Protein AF-A2E791-F1 (afdb_monomer_lite)

Secondary structure (DSSP, 8-state):
-HHHHHHHHHHHHHHHHHHHHHHHHHHHHHHHHHHHHHH--THHHHHHHHHHHHHHHHHHHHHHHHHHHHHS---TTS-HHHHHHHHHHHHHHHHHHHHHHHHHHTT--SPPHHHHHHHHHHHHHHHHHHHHTT-S---HHHHHHHHHHHHHHHHHHHHHHT-

Organism: Trichomonas vaginalis (strain ATCC PRA-98 / G3) (NCBI:txid412133)

Radius of gyration: 36.82 Å; chains: 1; bounding box: 84×27×107 Å

Sequence (163 aa):
MVEIIAQTALEKYKKIQEENKYLDQMFEAQQDIFDEIQQYDYSEEIEELDKEINDIQSHIDNSQQYLASLLAPKEDNEPEASKILKNIILQLQMQILSCIKSNADNNNLNVPIQNLILIEDSINKVIEELVAKGKLPETEEQKTARYKKLDDHGSKLMKVLNI

Structure (mmCIF, N/CA/C/O backbone):
data_AF-A2E791-F1
#
_entry.id   AF-A2E791-F1
#
loop_
_atom_site.group_PDB
_atom_site.id
_atom_site.type_symbol
_atom_site.label_atom_id
_atom_site.label_alt_id
_atom_site.label_comp_id
_atom_site.label_asym_id
_atom_site.label_entity_id
_atom_site.label_seq_id
_atom_site.pdbx_PDB_ins_code
_atom_site.Cartn_x
_atom_site.Cartn_y
_atom_site.Cartn_z
_atom_site.occupancy
_atom_site.B_iso_or_equiv
_atom_site.auth_seq_id
_atom_site.auth_comp_id
_atom_site.auth_asym_id
_atom_site.auth_atom_id
_atom_site.pdbx_PDB_model_num
ATOM 1 N N . MET A 1 1 ? 54.355 4.397 -73.335 1.00 61.44 1 MET A N 1
ATOM 2 C CA . MET A 1 1 ? 54.015 5.552 -72.465 1.00 61.44 1 MET A CA 1
ATOM 3 C C . MET A 1 1 ? 52.506 5.644 -72.237 1.00 61.44 1 MET A C 1
ATOM 5 O O . MET A 1 1 ? 52.099 5.644 -71.087 1.00 61.44 1 MET A O 1
ATOM 9 N N . VAL A 1 2 ? 51.680 5.620 -73.293 1.00 68.12 2 VAL A N 1
ATOM 10 C CA . VAL A 1 2 ? 50.203 5.582 -73.185 1.00 68.12 2 VAL A CA 1
ATOM 11 C C . VAL A 1 2 ? 49.690 4.326 -72.462 1.00 68.12 2 VAL A C 1
ATOM 13 O O . VAL A 1 2 ? 48.855 4.447 -71.576 1.00 68.12 2 VAL A O 1
ATOM 16 N N . GLU A 1 3 ? 50.242 3.143 -72.756 1.00 72.81 3 GLU A N 1
ATOM 17 C CA . GLU A 1 3 ? 49.874 1.896 -72.054 1.00 72.81 3 GLU A CA 1
ATOM 18 C C . GLU A 1 3 ? 50.206 1.929 -70.557 1.00 72.81 3 GLU A C 1
ATOM 20 O O . GLU A 1 3 ? 49.390 1.517 -69.744 1.00 72.81 3 GLU A O 1
ATOM 25 N N . ILE A 1 4 ? 51.355 2.500 -70.177 1.00 76.94 4 ILE A N 1
ATOM 26 C CA . ILE A 1 4 ? 51.760 2.643 -68.768 1.00 76.94 4 ILE A CA 1
ATOM 27 C C . ILE A 1 4 ? 50.787 3.572 -68.028 1.00 76.94 4 ILE A C 1
ATOM 29 O O . ILE A 1 4 ? 50.349 3.257 -66.928 1.00 76.94 4 ILE A O 1
ATOM 33 N N . ILE A 1 5 ? 50.395 4.688 -68.652 1.00 79.00 5 ILE A N 1
ATOM 34 C CA . ILE A 1 5 ? 49.422 5.630 -68.078 1.00 79.00 5 ILE A CA 1
ATOM 35 C C . ILE A 1 5 ? 48.046 4.968 -67.927 1.00 79.00 5 ILE A C 1
ATOM 37 O O . ILE A 1 5 ? 47.411 5.119 -66.885 1.00 79.00 5 ILE A O 1
ATOM 41 N N . ALA A 1 6 ? 47.598 4.207 -68.930 1.00 84.06 6 ALA A N 1
ATOM 42 C CA . ALA A 1 6 ? 46.338 3.470 -68.869 1.00 84.06 6 ALA A CA 1
ATOM 43 C C . ALA A 1 6 ? 46.355 2.398 -67.767 1.00 84.06 6 ALA A C 1
ATOM 45 O O . ALA A 1 6 ? 45.372 2.241 -67.046 1.00 84.06 6 ALA A O 1
ATOM 46 N N . GLN A 1 7 ? 47.482 1.710 -67.586 1.00 86.88 7 GLN A N 1
ATOM 47 C CA . GLN A 1 7 ? 47.645 0.683 -66.561 1.00 86.88 7 GLN A CA 1
ATOM 48 C C . GLN A 1 7 ? 47.668 1.285 -65.148 1.00 86.88 7 GLN A C 1
ATOM 50 O O . GLN A 1 7 ? 46.932 0.824 -64.280 1.00 86.88 7 GLN A O 1
ATOM 55 N N . THR A 1 8 ? 48.389 2.393 -64.937 1.00 86.50 8 THR A N 1
ATOM 56 C CA . THR A 1 8 ? 48.354 3.145 -63.670 1.00 86.50 8 THR A CA 1
ATOM 57 C C . THR A 1 8 ? 46.967 3.731 -63.378 1.00 86.50 8 THR A C 1
ATOM 59 O O . THR A 1 8 ? 46.539 3.764 -62.224 1.00 86.50 8 THR A O 1
ATOM 62 N N . ALA A 1 9 ? 46.240 4.195 -64.399 1.00 84.44 9 ALA A N 1
ATOM 63 C CA . ALA A 1 9 ? 44.872 4.686 -64.236 1.00 84.44 9 ALA A CA 1
ATOM 64 C C . ALA A 1 9 ? 43.902 3.557 -63.844 1.00 84.44 9 ALA A C 1
ATOM 66 O O . ALA A 1 9 ? 43.066 3.753 -62.964 1.00 84.44 9 ALA A O 1
ATOM 67 N N . LEU A 1 10 ? 44.052 2.369 -64.439 1.00 89.88 10 LEU A N 1
ATOM 68 C CA . LEU A 1 10 ? 43.257 1.186 -64.110 1.00 89.88 10 LEU A CA 1
ATOM 69 C C . LEU A 1 10 ? 43.515 0.705 -62.673 1.00 89.88 10 LEU A C 1
ATOM 71 O O . LEU A 1 10 ? 42.572 0.382 -61.956 1.00 89.88 10 LEU A O 1
ATOM 75 N N . GLU A 1 11 ? 44.776 0.679 -62.237 1.00 89.69 11 GLU A N 1
ATOM 76 C CA . GLU A 1 11 ? 45.147 0.318 -60.861 1.00 89.69 11 GLU A CA 1
ATOM 77 C C . GLU A 1 11 ? 44.576 1.306 -59.840 1.00 89.69 11 GLU A C 1
ATOM 79 O O . GLU A 1 11 ? 43.987 0.892 -58.842 1.00 89.69 11 GLU A O 1
ATOM 84 N N . LYS A 1 12 ? 44.670 2.614 -60.114 1.00 87.81 12 LYS A N 1
ATOM 85 C CA . LYS A 1 12 ? 44.048 3.644 -59.269 1.00 87.81 12 LYS A CA 1
ATOM 86 C C . LYS A 1 12 ? 42.531 3.499 -59.208 1.00 87.81 12 LYS A C 1
ATOM 88 O O . LYS A 1 12 ? 41.962 3.618 -58.130 1.00 87.81 12 LYS A O 1
ATOM 93 N N . TYR A 1 13 ? 41.886 3.228 -60.341 1.00 91.44 13 TYR A N 1
ATOM 94 C CA . TYR A 1 13 ? 40.441 3.027 -60.393 1.00 91.44 13 TYR A CA 1
ATOM 95 C C . TYR A 1 13 ? 40.005 1.810 -59.570 1.00 91.44 13 TYR A C 1
ATOM 97 O O . TYR A 1 13 ? 39.076 1.918 -58.776 1.00 91.44 13 TYR A O 1
ATOM 105 N N . LYS A 1 14 ? 40.715 0.680 -59.692 1.00 91.75 14 LYS A N 1
ATOM 106 C CA . LYS A 1 14 ? 40.454 -0.517 -58.878 1.00 91.75 14 LYS A CA 1
ATOM 107 C C . LYS A 1 14 ? 40.608 -0.237 -57.387 1.00 91.75 14 LYS A C 1
ATOM 109 O O . LYS A 1 14 ? 39.740 -0.622 -56.616 1.00 91.75 14 LYS A O 1
ATOM 114 N N . LYS A 1 15 ? 41.657 0.492 -56.997 1.00 92.50 15 LYS A N 1
ATOM 115 C CA . LYS A 1 15 ? 41.876 0.865 -55.597 1.00 92.50 15 LYS A CA 1
ATOM 116 C C . LYS A 1 15 ? 40.741 1.737 -55.045 1.00 92.50 15 LYS A C 1
ATOM 118 O O . LYS A 1 15 ? 40.247 1.469 -53.961 1.00 92.50 15 LYS A O 1
ATOM 123 N N . ILE A 1 16 ? 40.288 2.731 -55.810 1.00 91.81 16 ILE A N 1
ATOM 124 C CA . ILE A 1 16 ? 39.145 3.579 -55.426 1.00 91.81 16 ILE A CA 1
ATOM 125 C C . ILE A 1 16 ? 37.859 2.748 -55.322 1.00 91.81 16 ILE A C 1
ATOM 127 O O . ILE A 1 16 ? 37.047 2.965 -54.431 1.00 91.81 16 ILE A O 1
ATOM 131 N N . GLN A 1 17 ? 37.665 1.783 -56.220 1.00 92.69 17 GLN A N 1
ATOM 132 C CA . GLN A 1 17 ? 36.504 0.899 -56.187 1.00 92.69 17 GLN A CA 1
ATOM 133 C C . GLN A 1 17 ? 36.508 -0.017 -54.952 1.00 92.69 17 GLN A C 1
ATOM 135 O O . GLN A 1 17 ? 35.457 -0.236 -54.353 1.00 92.69 17 GLN A O 1
ATOM 140 N N . GLU A 1 18 ? 37.675 -0.531 -54.560 1.00 93.25 18 GLU A N 1
ATOM 141 C CA . GLU A 1 18 ? 37.855 -1.300 -53.323 1.00 93.25 18 GLU A CA 1
ATOM 142 C C . GLU A 1 18 ? 37.615 -0.436 -52.079 1.00 93.25 18 GLU A C 1
ATOM 144 O O . GLU A 1 18 ? 36.906 -0.867 -51.172 1.00 93.25 18 GLU A O 1
ATOM 149 N N . GLU A 1 19 ? 38.139 0.793 -52.061 1.00 93.44 19 GLU A N 1
ATOM 150 C CA . GLU A 1 19 ? 37.913 1.757 -50.977 1.00 93.44 19 GLU A CA 1
ATOM 151 C C . GLU A 1 19 ? 36.428 2.123 -50.842 1.00 93.44 19 GLU A C 1
ATOM 153 O O . GLU A 1 19 ? 35.897 2.095 -49.737 1.00 93.44 19 GLU A O 1
ATOM 158 N N . ASN A 1 20 ? 35.725 2.383 -51.947 1.00 90.50 20 ASN A N 1
ATOM 159 C CA . ASN A 1 20 ? 34.287 2.667 -51.913 1.00 90.50 20 ASN A CA 1
ATOM 160 C C . ASN A 1 20 ? 33.482 1.472 -51.405 1.00 90.50 20 ASN A C 1
ATOM 162 O O . ASN A 1 20 ? 32.639 1.636 -50.533 1.00 90.50 20 ASN A O 1
ATOM 166 N N . LYS A 1 21 ? 33.789 0.259 -51.880 1.00 93.44 21 LYS A N 1
ATOM 167 C CA . LYS A 1 21 ? 33.121 -0.954 -51.395 1.00 93.44 21 LYS A CA 1
ATOM 168 C C . LYS A 1 21 ? 33.326 -1.144 -49.890 1.00 93.44 21 LYS A C 1
ATOM 170 O O . LYS A 1 21 ? 32.412 -1.574 -49.196 1.00 93.44 21 LYS A O 1
ATOM 175 N N . TYR A 1 22 ? 34.522 -0.842 -49.392 1.00 93.38 22 TYR A N 1
ATOM 176 C CA . TYR A 1 22 ? 34.815 -0.898 -47.965 1.00 93.38 22 TYR A CA 1
ATOM 177 C C . TYR A 1 22 ? 34.023 0.155 -47.175 1.00 93.38 22 TYR A C 1
ATOM 179 O O . TYR A 1 22 ? 33.481 -0.156 -46.118 1.00 93.38 22 TYR A O 1
ATOM 187 N N . LEU A 1 23 ? 33.914 1.380 -47.695 1.00 93.06 23 LEU A N 1
ATOM 188 C CA . LEU A 1 23 ? 33.121 2.444 -47.074 1.00 93.06 23 LEU A CA 1
ATOM 189 C C . LEU A 1 23 ? 31.626 2.104 -47.034 1.00 93.06 23 LEU A C 1
ATOM 191 O O . LEU A 1 23 ? 31.001 2.321 -46.001 1.00 93.06 23 LEU A O 1
ATOM 195 N N . ASP A 1 24 ? 31.083 1.519 -48.102 1.00 94.19 24 ASP A N 1
ATOM 196 C CA . ASP A 1 24 ? 29.686 1.070 -48.150 1.00 94.19 24 ASP A CA 1
ATOM 197 C C . ASP A 1 24 ? 29.419 -0.000 -47.080 1.00 94.19 24 ASP A C 1
ATOM 199 O O . ASP A 1 24 ? 28.453 0.096 -46.329 1.00 94.19 24 ASP A O 1
ATOM 203 N N . GLN A 1 25 ? 30.331 -0.968 -46.926 1.00 94.50 25 GLN A N 1
ATOM 204 C CA . GLN A 1 25 ? 30.235 -1.996 -45.883 1.00 94.50 25 GLN A CA 1
ATOM 205 C C . GLN A 1 25 ? 30.322 -1.415 -44.467 1.00 94.50 25 GLN A C 1
ATOM 207 O O . GLN A 1 25 ? 29.627 -1.877 -43.564 1.00 94.50 25 GLN A O 1
ATOM 212 N N . MET A 1 26 ? 31.174 -0.407 -44.251 1.00 92.81 26 MET A N 1
ATOM 213 C CA . MET A 1 26 ? 31.234 0.289 -42.963 1.00 92.81 26 MET A CA 1
ATOM 214 C C . MET A 1 26 ? 29.949 1.063 -42.678 1.00 92.81 26 MET A C 1
ATOM 216 O O . MET A 1 26 ? 29.518 1.104 -41.529 1.00 92.81 26 MET A O 1
ATOM 220 N N . PHE A 1 27 ? 29.355 1.679 -43.698 1.00 93.56 27 PHE A N 1
ATOM 221 C CA . PHE A 1 27 ? 28.109 2.419 -43.561 1.00 93.56 27 PHE A CA 1
ATOM 222 C C . PHE A 1 27 ? 26.938 1.491 -43.221 1.00 93.56 27 PHE A C 1
ATOM 224 O O . PHE A 1 27 ? 26.207 1.777 -42.278 1.00 93.56 27 PHE A O 1
ATOM 231 N N . GLU A 1 28 ? 26.812 0.353 -43.911 1.00 94.81 28 GLU A N 1
ATOM 232 C CA . GLU A 1 28 ? 25.810 -0.674 -43.588 1.00 94.81 28 GLU A CA 1
ATOM 233 C C . GLU A 1 28 ? 25.974 -1.172 -42.145 1.00 94.81 28 GLU A C 1
ATOM 235 O O . GLU A 1 28 ? 25.022 -1.140 -41.372 1.00 94.81 28 GLU A O 1
ATOM 240 N N . ALA A 1 29 ? 27.200 -1.505 -41.728 1.00 93.44 29 ALA A N 1
ATOM 241 C CA . ALA A 1 29 ? 27.459 -1.933 -40.353 1.00 93.44 29 ALA A CA 1
ATOM 242 C C . ALA A 1 29 ? 27.135 -0.843 -39.311 1.00 93.44 29 ALA A C 1
ATOM 244 O O . ALA A 1 29 ? 26.679 -1.146 -38.212 1.00 93.44 29 ALA A O 1
ATOM 245 N N . GLN A 1 30 ? 27.377 0.434 -39.628 1.00 92.75 30 GLN A N 1
ATOM 246 C CA . GLN A 1 30 ? 27.005 1.549 -38.752 1.00 92.75 30 GLN A CA 1
ATOM 247 C C . GLN A 1 30 ? 25.493 1.731 -38.662 1.00 92.75 30 GLN A C 1
ATOM 249 O O . GLN A 1 30 ? 24.999 2.092 -37.596 1.00 92.75 30 GLN A O 1
ATOM 254 N N . GLN A 1 31 ? 24.777 1.494 -39.758 1.00 92.81 31 GLN A N 1
ATOM 255 C CA . GLN A 1 31 ? 23.326 1.570 -39.792 1.00 92.81 31 GLN A CA 1
ATOM 256 C C . GLN A 1 31 ? 22.700 0.444 -38.962 1.00 92.81 31 GLN A C 1
ATOM 258 O O . GLN A 1 31 ? 21.847 0.733 -38.130 1.00 92.81 31 GLN A O 1
ATOM 263 N N . ASP A 1 32 ? 23.213 -0.783 -39.082 1.00 91.12 32 ASP A N 1
ATOM 264 C CA . ASP A 1 32 ? 22.789 -1.918 -38.254 1.00 91.12 32 ASP A CA 1
ATOM 265 C C . ASP A 1 32 ? 22.998 -1.632 -36.756 1.00 91.12 32 ASP A C 1
ATOM 267 O O . ASP A 1 32 ? 22.091 -1.824 -35.950 1.00 91.12 32 ASP A O 1
ATOM 271 N N . ILE A 1 33 ? 24.158 -1.079 -36.374 1.00 88.50 33 ILE A N 1
ATOM 272 C CA . ILE A 1 33 ? 24.429 -0.664 -34.984 1.00 88.50 33 ILE A CA 1
ATOM 273 C C . ILE A 1 33 ? 23.440 0.415 -34.522 1.00 88.50 33 ILE A C 1
ATOM 275 O O . ILE A 1 33 ? 23.007 0.411 -33.371 1.00 88.50 33 ILE A O 1
ATOM 279 N N . PHE A 1 34 ? 23.105 1.373 -35.387 1.00 86.75 34 PHE A N 1
ATOM 280 C CA . PHE A 1 34 ? 22.194 2.459 -35.036 1.00 86.75 34 PHE A CA 1
ATOM 281 C C . PHE A 1 34 ? 20.766 1.950 -34.819 1.00 86.75 34 PHE A C 1
ATOM 283 O O . PHE A 1 34 ? 20.111 2.356 -33.858 1.00 86.75 34 PHE A O 1
ATOM 290 N N . ASP A 1 35 ? 20.322 1.032 -35.676 1.00 87.31 35 ASP A N 1
ATOM 291 C CA . ASP A 1 35 ? 19.022 0.377 -35.571 1.00 87.31 35 ASP A CA 1
ATOM 292 C C . ASP A 1 35 ? 18.953 -0.512 -34.318 1.00 87.31 35 ASP A C 1
ATOM 294 O O . ASP A 1 35 ? 17.948 -0.485 -33.605 1.00 87.31 35 ASP A O 1
ATOM 298 N N . GLU A 1 36 ? 20.035 -1.226 -33.982 1.00 82.88 36 GLU A N 1
ATOM 299 C CA . GLU A 1 36 ? 20.144 -1.971 -32.722 1.00 82.88 36 GLU A CA 1
ATOM 300 C C . GLU A 1 36 ? 20.041 -1.036 -31.508 1.00 82.88 36 GLU A C 1
ATOM 302 O O . GLU A 1 36 ? 19.240 -1.288 -30.612 1.00 82.88 36 GLU A O 1
ATOM 307 N N . ILE A 1 37 ? 20.779 0.079 -31.484 1.00 79.94 37 ILE A N 1
ATOM 308 C CA . ILE A 1 37 ? 20.743 1.043 -30.369 1.00 79.94 37 ILE A CA 1
ATOM 309 C C . ILE A 1 37 ? 19.353 1.675 -30.209 1.00 79.94 37 ILE A C 1
ATOM 311 O O . ILE A 1 37 ? 18.923 1.905 -29.081 1.00 79.94 37 ILE A O 1
ATOM 315 N N . GLN A 1 38 ? 18.640 1.954 -31.304 1.00 77.88 38 GLN A N 1
ATOM 316 C CA . GLN A 1 38 ? 17.285 2.512 -31.234 1.00 77.88 38 GLN A CA 1
ATOM 317 C C . GLN A 1 38 ? 16.235 1.519 -30.726 1.00 77.88 38 GLN A C 1
ATOM 319 O O . GLN A 1 38 ? 15.216 1.955 -30.195 1.00 77.88 38 GLN A O 1
ATOM 324 N N . GLN A 1 39 ? 16.450 0.212 -30.894 1.00 74.62 39 GLN A N 1
ATOM 325 C CA . GLN A 1 39 ? 15.501 -0.806 -30.435 1.00 74.62 39 GLN A CA 1
ATOM 326 C C . GLN A 1 39 ? 15.578 -1.078 -28.929 1.00 74.62 39 GLN A C 1
ATOM 328 O O . GLN A 1 39 ? 14.605 -1.577 -28.365 1.00 74.62 39 GLN A O 1
ATOM 333 N N . TYR A 1 40 ? 16.688 -0.740 -28.267 1.00 71.38 40 TYR A N 1
ATOM 334 C CA . TYR A 1 40 ? 16.808 -0.873 -26.815 1.00 71.38 40 TYR A CA 1
ATOM 335 C C . TYR A 1 40 ? 16.238 0.355 -26.102 1.00 71.38 40 TYR A C 1
ATOM 337 O O . TYR A 1 40 ? 16.944 1.317 -25.797 1.00 71.38 40 TYR A O 1
ATOM 345 N N . ASP A 1 41 ? 14.941 0.300 -25.808 1.00 70.62 41 ASP A N 1
ATOM 346 C CA . ASP A 1 41 ? 14.305 1.220 -24.874 1.00 70.62 41 ASP A CA 1
ATOM 347 C C . ASP A 1 41 ? 14.457 0.692 -23.440 1.00 70.62 41 ASP A C 1
ATOM 349 O O . ASP A 1 41 ? 13.678 -0.130 -22.965 1.00 70.62 41 ASP A O 1
ATOM 353 N N . TYR A 1 42 ? 15.494 1.158 -22.744 1.00 73.44 42 TYR A N 1
ATOM 354 C CA . TYR A 1 42 ? 15.736 0.810 -21.340 1.00 73.44 42 TYR A CA 1
ATOM 355 C C . TYR A 1 42 ? 14.734 1.459 -20.371 1.00 73.44 42 TYR A C 1
ATOM 357 O O . TYR A 1 42 ? 14.863 1.264 -19.165 1.00 73.44 42 TYR A O 1
ATOM 365 N N . SER A 1 43 ? 13.772 2.262 -20.845 1.00 76.50 43 SER A N 1
ATOM 366 C CA . SER A 1 43 ? 12.841 2.969 -19.958 1.00 76.50 43 SER A CA 1
ATOM 367 C C . SER A 1 43 ? 11.966 2.023 -19.137 1.00 76.50 43 SER A C 1
ATOM 369 O O . SER A 1 43 ? 11.826 2.251 -17.939 1.00 76.50 43 SER A O 1
ATOM 371 N N . GLU A 1 44 ? 11.463 0.933 -19.726 1.00 77.56 44 GLU A N 1
ATOM 372 C CA . GLU A 1 44 ? 10.662 -0.064 -18.999 1.00 77.56 44 GLU A CA 1
ATOM 373 C C . GLU A 1 44 ? 11.492 -0.780 -17.922 1.00 77.56 44 GLU A C 1
ATOM 375 O O . GLU A 1 44 ? 11.052 -0.917 -16.783 1.00 77.56 44 GLU A O 1
ATOM 380 N N . GLU A 1 45 ? 12.725 -1.175 -18.248 1.00 81.94 45 GLU A N 1
ATOM 381 C CA . GLU A 1 45 ? 13.626 -1.866 -17.314 1.00 81.94 45 GLU A CA 1
ATOM 382 C C . GLU A 1 45 ? 14.059 -0.939 -16.160 1.00 81.94 45 GLU A C 1
ATOM 384 O O . GLU A 1 45 ? 14.169 -1.362 -15.009 1.00 81.94 45 GLU A O 1
ATOM 389 N N . ILE A 1 46 ? 14.250 0.354 -16.450 1.00 83.44 46 ILE A N 1
ATOM 390 C CA . ILE A 1 46 ? 14.522 1.390 -15.445 1.00 83.44 46 ILE A CA 1
ATOM 391 C C . ILE A 1 46 ? 13.292 1.635 -14.560 1.00 83.44 46 ILE A C 1
ATOM 393 O O . ILE A 1 46 ? 13.447 1.730 -13.344 1.00 83.44 46 ILE A O 1
ATOM 397 N N . GLU A 1 47 ? 12.081 1.706 -15.123 1.00 83.75 47 GLU A N 1
ATOM 398 C CA . GLU A 1 47 ? 10.846 1.863 -14.341 1.00 83.75 47 GLU A CA 1
ATOM 399 C C . GLU A 1 47 ? 10.589 0.661 -13.419 1.00 83.75 47 GLU A C 1
ATOM 401 O O . GLU A 1 47 ? 10.184 0.842 -12.266 1.00 83.75 47 GLU A O 1
ATOM 406 N N . GLU A 1 48 ? 10.850 -0.563 -13.887 1.00 86.12 48 GLU A N 1
ATOM 407 C CA . GLU A 1 48 ? 10.755 -1.767 -13.056 1.00 86.12 48 GLU A CA 1
ATOM 408 C C . GLU A 1 48 ? 11.774 -1.748 -11.910 1.00 86.12 48 GLU A C 1
ATOM 410 O O . GLU A 1 48 ? 11.408 -2.009 -10.759 1.00 86.12 48 GLU A O 1
ATOM 415 N N . LEU A 1 49 ? 13.024 -1.364 -12.190 1.00 88.75 49 LEU A N 1
ATOM 416 C CA . LEU A 1 49 ? 14.060 -1.213 -11.167 1.00 88.75 49 LEU A CA 1
ATOM 417 C C . LEU A 1 49 ? 13.711 -0.124 -10.145 1.00 88.75 49 LEU A C 1
ATOM 419 O O . LEU A 1 49 ? 13.872 -0.340 -8.943 1.00 88.75 49 LEU A O 1
ATOM 423 N N . ASP A 1 50 ? 13.193 1.025 -10.581 1.00 87.88 50 ASP A N 1
ATOM 424 C CA . ASP A 1 50 ? 12.758 2.097 -9.679 1.00 87.88 50 ASP A CA 1
ATOM 425 C C . ASP A 1 50 ? 11.597 1.646 -8.784 1.00 87.88 50 ASP A C 1
ATOM 427 O O . ASP A 1 50 ? 11.523 2.008 -7.603 1.00 87.88 50 ASP A O 1
ATOM 431 N N . LYS A 1 51 ? 10.692 0.819 -9.312 1.00 88.06 51 LYS A N 1
ATOM 432 C CA . LYS A 1 51 ? 9.614 0.223 -8.522 1.00 88.06 51 LYS A CA 1
ATOM 433 C C . LYS A 1 51 ? 10.157 -0.745 -7.469 1.00 88.06 51 LYS A C 1
ATOM 435 O O . LYS A 1 51 ? 9.774 -0.630 -6.304 1.00 88.06 51 LYS A O 1
ATOM 440 N N . GLU A 1 52 ? 11.078 -1.636 -7.838 1.00 90.19 52 GLU A N 1
ATOM 441 C CA . GLU A 1 52 ? 11.733 -2.540 -6.882 1.00 90.19 52 GLU A CA 1
ATOM 442 C C . GLU A 1 52 ? 12.504 -1.776 -5.796 1.00 90.19 52 GLU A C 1
ATOM 444 O O . GLU A 1 52 ? 12.418 -2.120 -4.614 1.00 90.19 52 GLU A O 1
ATOM 449 N N . ILE A 1 53 ? 13.218 -0.707 -6.164 1.00 89.00 53 ILE A N 1
ATOM 450 C CA . ILE A 1 53 ? 13.943 0.148 -5.215 1.00 89.00 53 ILE A CA 1
ATOM 451 C C . ILE A 1 53 ? 12.980 0.758 -4.193 1.00 89.00 53 ILE A C 1
ATOM 453 O O . ILE A 1 53 ? 13.248 0.696 -2.989 1.00 89.00 53 ILE A O 1
ATOM 457 N N . ASN A 1 54 ? 11.848 1.301 -4.650 1.00 87.12 54 ASN A N 1
ATOM 458 C CA . ASN A 1 54 ? 10.841 1.896 -3.772 1.00 87.12 54 ASN A CA 1
ATOM 459 C C . ASN A 1 54 ? 10.213 0.863 -2.821 1.00 87.12 54 ASN A C 1
ATOM 461 O O . ASN A 1 54 ? 10.036 1.149 -1.631 1.00 87.12 54 ASN A O 1
ATOM 465 N N . ASP A 1 55 ? 9.922 -0.344 -3.310 1.00 88.69 55 ASP A N 1
ATOM 466 C CA . ASP A 1 55 ? 9.389 -1.433 -2.486 1.00 88.69 55 ASP A CA 1
ATOM 467 C C . ASP A 1 55 ? 10.401 -1.856 -1.405 1.00 88.69 55 ASP A C 1
ATOM 469 O O . ASP A 1 55 ? 10.054 -1.985 -0.224 1.00 88.69 55 ASP A O 1
ATOM 473 N N . ILE A 1 56 ? 11.682 -1.989 -1.767 1.00 88.69 56 ILE A N 1
ATOM 474 C CA . ILE A 1 56 ? 12.764 -2.282 -0.817 1.00 88.69 56 ILE A CA 1
ATOM 475 C C . ILE A 1 56 ? 12.899 -1.161 0.220 1.00 88.69 56 ILE A C 1
ATOM 477 O O . ILE A 1 56 ? 13.034 -1.444 1.414 1.00 88.69 56 ILE A O 1
ATOM 481 N N . GLN A 1 57 ? 12.828 0.105 -0.194 1.00 87.06 57 GLN A N 1
ATOM 482 C CA . GLN A 1 57 ? 12.866 1.246 0.724 1.00 87.06 57 GLN A CA 1
ATOM 483 C C . GLN A 1 57 ? 11.700 1.226 1.712 1.00 87.06 57 GLN A C 1
ATOM 485 O O . GLN A 1 57 ? 11.922 1.399 2.910 1.00 87.06 57 GLN A O 1
ATOM 490 N N . SER A 1 58 ? 10.489 0.900 1.256 1.00 84.38 58 SER A N 1
ATOM 491 C CA . SER A 1 58 ? 9.342 0.723 2.150 1.00 84.38 58 SER A CA 1
ATOM 492 C C . SER A 1 58 ? 9.583 -0.387 3.183 1.00 84.38 58 SER A C 1
ATOM 494 O O . SER A 1 58 ? 9.294 -0.222 4.373 1.00 84.38 58 SER A O 1
ATOM 496 N N . HIS A 1 59 ? 10.168 -1.516 2.772 1.00 83.19 59 HIS A N 1
ATOM 497 C CA . HIS A 1 59 ? 10.532 -2.597 3.691 1.00 83.19 59 HIS A CA 1
ATOM 498 C C . HIS A 1 59 ? 11.607 -2.192 4.706 1.00 83.19 59 HIS A C 1
ATOM 500 O O . HIS A 1 59 ? 11.523 -2.588 5.876 1.00 83.19 59 HIS A O 1
ATOM 506 N N . ILE A 1 60 ? 12.592 -1.397 4.285 1.00 87.31 60 ILE A N 1
ATOM 507 C CA . ILE A 1 60 ? 13.630 -0.857 5.167 1.00 87.31 60 ILE A CA 1
ATOM 508 C C . ILE A 1 60 ? 13.001 0.071 6.206 1.00 87.31 60 ILE A C 1
ATOM 510 O O . ILE A 1 60 ? 13.239 -0.129 7.397 1.00 87.31 60 ILE A O 1
ATOM 514 N N . ASP A 1 61 ? 12.155 1.013 5.792 1.00 83.75 61 ASP A N 1
ATOM 515 C CA . ASP A 1 61 ? 11.503 1.964 6.697 1.00 83.75 61 ASP A CA 1
ATOM 516 C C . ASP A 1 61 ? 10.625 1.246 7.728 1.00 83.75 61 ASP A C 1
ATOM 518 O O . ASP A 1 61 ? 10.716 1.513 8.929 1.00 83.75 61 ASP A O 1
ATOM 522 N N . ASN A 1 62 ? 9.837 0.260 7.290 1.00 79.69 62 ASN A N 1
ATOM 523 C CA . ASN A 1 62 ? 9.024 -0.568 8.182 1.00 79.69 62 ASN A CA 1
ATOM 524 C C . ASN A 1 62 ? 9.887 -1.348 9.187 1.00 79.69 62 ASN A C 1
ATOM 526 O O . ASN A 1 62 ? 9.566 -1.418 10.376 1.00 79.69 62 ASN A O 1
ATOM 530 N N . SER A 1 63 ? 11.011 -1.907 8.733 1.00 80.19 63 SER A N 1
ATOM 531 C CA . SER A 1 63 ? 11.937 -2.642 9.601 1.00 80.19 63 SER A CA 1
ATOM 532 C C . SER A 1 63 ? 12.632 -1.716 10.599 1.00 80.19 63 SER A C 1
ATOM 534 O O . SER A 1 63 ? 12.802 -2.082 11.762 1.00 80.19 63 SER A O 1
ATOM 536 N N . GLN A 1 64 ? 12.994 -0.502 10.181 1.00 78.31 64 GLN A N 1
ATOM 537 C CA . GLN A 1 64 ? 13.583 0.512 11.051 1.00 78.31 64 GLN A CA 1
ATOM 538 C C . GLN A 1 64 ? 12.586 1.004 12.099 1.00 78.31 64 GLN A C 1
ATOM 540 O O . GLN A 1 64 ? 12.953 1.117 13.266 1.00 78.31 64 GLN A O 1
ATOM 545 N N . GLN A 1 65 ? 11.324 1.232 11.728 1.00 75.81 65 GLN A N 1
ATOM 546 C CA . GLN A 1 65 ? 10.267 1.581 12.681 1.00 75.81 65 GLN A CA 1
ATOM 547 C C . GLN A 1 65 ? 10.028 0.455 13.690 1.00 75.81 65 GLN A C 1
ATOM 549 O O . GLN A 1 65 ? 9.921 0.709 14.892 1.00 75.81 65 GLN A O 1
ATOM 554 N N . TYR A 1 66 ? 10.010 -0.798 13.230 1.00 75.12 66 TYR A N 1
ATOM 555 C CA . TYR A 1 66 ? 9.897 -1.954 14.112 1.00 75.12 66 TYR A CA 1
ATOM 556 C C . TYR A 1 66 ? 11.090 -2.052 15.073 1.00 75.12 66 TYR A C 1
ATOM 558 O O . TYR A 1 66 ? 10.903 -2.189 16.282 1.00 75.12 66 TYR A O 1
ATOM 566 N N . LEU A 1 67 ? 12.315 -1.895 14.572 1.00 72.38 67 LEU A N 1
ATOM 567 C CA . LEU A 1 67 ? 13.519 -1.907 15.399 1.00 72.38 67 LEU A CA 1
ATOM 568 C C . LEU A 1 67 ? 13.529 -0.744 16.402 1.00 72.38 67 LEU A C 1
ATOM 570 O O . LEU A 1 67 ? 13.848 -0.944 17.571 1.00 72.38 67 LEU A O 1
A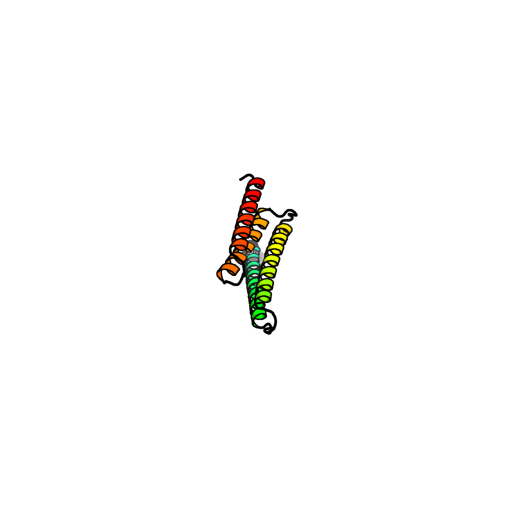TOM 574 N N . ALA A 1 68 ? 13.121 0.454 15.981 1.00 75.06 68 ALA A N 1
ATOM 575 C CA . ALA A 1 68 ? 12.965 1.608 16.857 1.00 75.06 68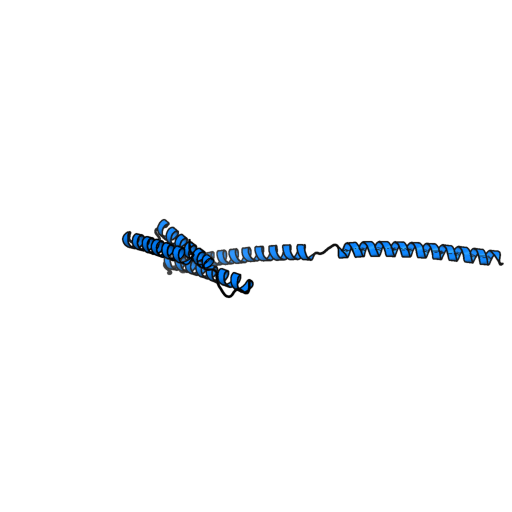 ALA A CA 1
ATOM 576 C C . ALA A 1 68 ? 11.918 1.347 17.949 1.00 75.06 68 ALA A C 1
ATOM 578 O O . ALA A 1 68 ? 12.133 1.733 19.092 1.00 75.06 68 ALA A O 1
ATOM 579 N N . SER A 1 69 ? 10.835 0.625 17.644 1.00 70.94 69 SER A N 1
ATOM 580 C CA . SER A 1 69 ? 9.840 0.222 18.647 1.00 70.94 69 SER A CA 1
ATOM 581 C C . SER A 1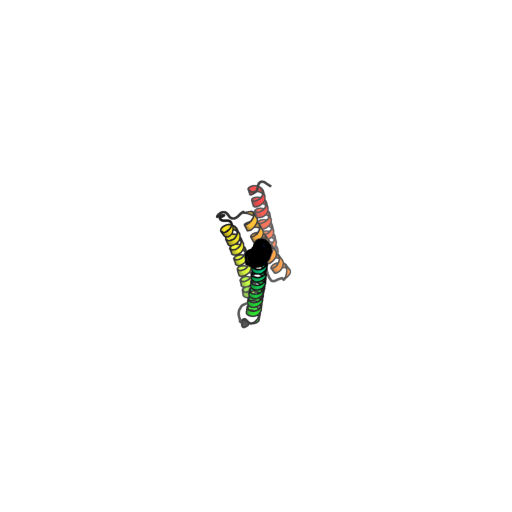 69 ? 10.382 -0.790 19.668 1.00 70.94 69 SER A C 1
ATOM 583 O O . SER A 1 69 ? 9.960 -0.782 20.823 1.00 70.94 69 SER A O 1
ATOM 585 N N . LEU A 1 70 ? 11.340 -1.633 19.263 1.00 69.31 70 LEU A N 1
ATOM 586 C CA . LEU A 1 70 ? 12.016 -2.597 20.137 1.00 69.31 70 LEU A CA 1
ATOM 587 C C . LEU A 1 70 ? 13.112 -1.952 20.996 1.00 69.31 70 LEU A C 1
ATOM 589 O O . LEU A 1 70 ? 13.328 -2.373 22.132 1.00 69.31 70 LEU A O 1
ATOM 593 N N . LEU A 1 71 ? 13.819 -0.966 20.438 1.00 69.25 71 LEU A N 1
ATOM 594 C CA . LEU A 1 71 ? 14.935 -0.261 21.074 1.00 69.25 71 LEU A CA 1
ATOM 595 C C . LEU A 1 71 ? 14.497 0.964 21.878 1.00 69.25 71 LEU A C 1
ATOM 597 O O . LEU A 1 71 ? 15.280 1.458 22.692 1.00 69.25 71 LEU A O 1
ATOM 601 N N . ALA A 1 72 ? 13.276 1.463 21.663 1.00 68.31 72 ALA A N 1
ATOM 602 C CA . ALA A 1 72 ? 12.711 2.522 22.478 1.00 68.31 72 ALA A CA 1
ATOM 603 C C . ALA A 1 72 ? 12.774 2.082 23.949 1.00 68.31 72 ALA A C 1
ATOM 605 O O . ALA A 1 72 ? 12.297 0.987 24.277 1.00 68.31 72 ALA A O 1
ATOM 606 N N . PRO A 1 73 ? 13.386 2.889 24.839 1.00 52.41 73 PRO A N 1
ATOM 607 C CA . PRO A 1 73 ? 13.476 2.546 26.246 1.00 52.41 73 PRO A CA 1
ATOM 608 C C . PRO A 1 73 ? 12.069 2.228 26.738 1.00 52.41 73 PRO A C 1
ATOM 610 O O . PRO A 1 73 ? 11.128 2.984 26.484 1.00 52.41 73 PRO A O 1
ATOM 613 N N . LYS A 1 74 ? 11.910 1.079 27.404 1.00 51.78 74 LYS A N 1
ATOM 614 C CA . LYS A 1 74 ? 10.669 0.766 28.102 1.00 51.78 74 LYS A CA 1
ATOM 615 C C . LYS A 1 74 ? 10.467 1.871 29.131 1.00 51.78 74 LYS A C 1
ATOM 617 O O . LYS A 1 74 ? 11.053 1.844 30.205 1.00 51.78 74 LYS A O 1
ATOM 622 N N . GLU A 1 75 ? 9.667 2.873 28.781 1.00 51.69 75 GLU A N 1
ATOM 623 C CA . GLU A 1 75 ? 9.081 3.764 29.766 1.00 51.69 75 GLU A CA 1
ATOM 624 C C . GLU A 1 75 ? 8.210 2.870 30.645 1.00 51.69 75 GLU A C 1
ATOM 626 O O . GLU A 1 75 ? 7.096 2.488 30.268 1.00 51.69 75 GLU A O 1
ATOM 631 N N . ASP A 1 76 ? 8.783 2.457 31.772 1.00 51.12 76 ASP A N 1
ATOM 632 C CA . ASP A 1 76 ? 8.206 1.547 32.761 1.00 51.12 76 ASP A CA 1
ATOM 633 C C . ASP A 1 76 ? 7.102 2.212 33.600 1.00 51.12 76 ASP A C 1
ATOM 635 O O . ASP A 1 76 ? 6.767 1.737 34.676 1.00 51.12 76 ASP A O 1
ATOM 639 N N . ASN A 1 77 ? 6.481 3.288 33.107 1.00 49.34 77 ASN A N 1
ATOM 640 C CA . ASN A 1 77 ? 5.356 3.944 33.779 1.00 49.34 77 ASN A CA 1
ATOM 641 C C . ASN A 1 77 ? 4.197 4.334 32.850 1.00 49.34 77 ASN A C 1
ATOM 643 O O . ASN A 1 77 ? 3.240 4.949 33.319 1.00 49.34 77 ASN A O 1
ATOM 647 N N . GLU A 1 78 ? 4.218 3.970 31.562 1.00 49.69 78 GLU A N 1
ATOM 648 C CA . GLU A 1 78 ? 2.993 4.050 30.761 1.00 49.69 78 GLU A CA 1
ATOM 649 C C . GLU A 1 78 ? 2.191 2.756 30.919 1.00 49.69 78 GLU A C 1
ATOM 651 O O . GLU A 1 78 ? 2.718 1.685 30.594 1.00 49.69 78 GLU A O 1
ATOM 656 N N . PRO A 1 79 ? 0.927 2.816 31.386 1.00 57.47 79 PRO A N 1
ATOM 657 C CA . PRO A 1 79 ? 0.083 1.634 31.429 1.00 57.47 79 PRO A CA 1
ATOM 658 C C . PRO A 1 79 ? 0.042 1.006 30.034 1.00 57.47 79 PRO A C 1
ATOM 660 O O . PRO A 1 79 ? -0.100 1.707 29.035 1.00 57.47 79 PRO A O 1
ATOM 663 N N . GLU A 1 80 ? 0.170 -0.319 29.966 1.00 60.50 80 GLU A N 1
ATOM 664 C CA . GLU A 1 80 ? 0.241 -1.118 28.731 1.00 60.50 80 GLU A CA 1
ATOM 665 C C . GLU A 1 80 ? -0.875 -0.756 27.724 1.00 60.50 80 GLU A C 1
ATOM 667 O O . GLU A 1 80 ? -0.660 -0.750 26.513 1.00 60.50 80 GLU A O 1
ATOM 672 N N . ALA A 1 81 ? -2.042 -0.344 28.233 1.00 62.25 81 ALA A N 1
ATOM 673 C CA . ALA A 1 81 ? -3.164 0.177 27.455 1.00 62.25 81 ALA A CA 1
ATOM 674 C C . ALA A 1 81 ? -2.835 1.455 26.651 1.00 62.25 81 ALA A C 1
ATOM 676 O O . ALA A 1 81 ? -3.297 1.583 25.521 1.00 62.25 81 ALA A O 1
ATOM 677 N N . SER A 1 82 ? -2.014 2.371 27.181 1.00 64.25 82 SER A N 1
ATOM 678 C CA . SER A 1 82 ? -1.577 3.599 26.491 1.00 64.25 82 SER A CA 1
ATOM 679 C C . SER A 1 82 ? -0.728 3.273 25.258 1.00 64.25 82 SER A C 1
ATOM 681 O O . SER A 1 82 ? -0.953 3.829 24.185 1.00 64.25 82 SER A O 1
ATOM 683 N N . LYS A 1 83 ? 0.189 2.300 25.366 1.00 65.62 83 LYS A N 1
ATOM 684 C CA . LYS A 1 83 ? 1.038 1.855 24.244 1.00 65.62 83 LYS A CA 1
ATOM 685 C C . LYS A 1 83 ? 0.220 1.167 23.145 1.00 65.62 83 LYS A C 1
ATOM 687 O O . LYS A 1 83 ? 0.423 1.445 21.966 1.00 65.62 83 LYS A O 1
ATOM 692 N N . ILE A 1 84 ? -0.743 0.325 23.527 1.00 70.19 84 ILE A N 1
ATOM 693 C CA . ILE A 1 84 ? -1.666 -0.324 22.582 1.00 70.19 84 ILE A CA 1
ATOM 694 C C . ILE A 1 84 ? -2.522 0.726 21.859 1.00 70.19 84 ILE A C 1
ATOM 696 O O . ILE A 1 84 ? -2.606 0.708 20.634 1.00 70.19 84 ILE A O 1
ATOM 700 N N . LEU A 1 85 ? -3.102 1.679 22.595 1.00 72.88 85 LEU A N 1
ATOM 701 C CA . LEU A 1 85 ? -3.917 2.750 22.018 1.00 72.88 85 LEU A CA 1
ATOM 702 C C . LEU A 1 85 ? -3.111 3.662 21.090 1.00 72.88 85 LEU A C 1
ATOM 704 O O . LEU A 1 85 ? -3.604 3.997 20.017 1.00 72.88 85 LEU A O 1
ATOM 708 N N . LYS A 1 86 ? -1.873 4.023 21.451 1.00 75.75 86 LYS A N 1
ATOM 709 C CA . LYS A 1 86 ? -0.976 4.796 20.575 1.00 75.75 86 LYS A CA 1
ATOM 710 C C . LYS A 1 86 ? -0.752 4.091 19.240 1.00 75.75 86 LYS A C 1
ATOM 712 O O . LYS A 1 86 ? -0.912 4.720 18.199 1.00 75.75 86 LYS A O 1
ATOM 717 N N . ASN A 1 87 ? -0.451 2.792 19.264 1.00 78.56 87 ASN A N 1
ATOM 718 C CA . ASN A 1 87 ? -0.247 2.015 18.040 1.00 78.56 87 ASN A CA 1
ATOM 719 C C . ASN A 1 87 ? -1.519 1.934 17.187 1.00 78.56 87 ASN A C 1
ATOM 721 O O . ASN A 1 87 ? -1.447 2.121 15.976 1.00 78.56 87 ASN A O 1
ATOM 725 N N . ILE A 1 88 ? -2.682 1.720 17.808 1.00 78.12 88 ILE A N 1
ATOM 726 C CA . ILE A 1 88 ? -3.970 1.690 17.100 1.00 78.12 88 ILE A CA 1
ATOM 727 C C . ILE A 1 88 ? -4.266 3.048 16.457 1.00 78.12 88 ILE A C 1
ATOM 729 O O . ILE A 1 88 ? -4.608 3.114 15.281 1.00 78.12 88 ILE A O 1
ATOM 733 N N . ILE A 1 89 ? -4.106 4.145 17.202 1.00 80.19 89 ILE A N 1
ATOM 734 C CA . ILE A 1 89 ? -4.347 5.499 16.689 1.00 80.19 89 ILE A CA 1
ATOM 735 C C . ILE A 1 89 ? -3.406 5.806 15.521 1.00 80.19 89 ILE A C 1
ATOM 737 O O . ILE A 1 89 ? -3.865 6.320 14.503 1.00 80.19 89 ILE A O 1
ATOM 741 N N . LEU A 1 90 ? -2.123 5.451 15.633 1.00 82.31 90 LEU A N 1
ATOM 742 C CA . LEU A 1 90 ? -1.150 5.620 14.551 1.00 82.31 90 LEU A CA 1
ATOM 743 C C . LEU A 1 90 ? -1.546 4.822 13.303 1.00 82.31 90 LEU A C 1
ATOM 745 O O . LEU A 1 90 ? -1.529 5.369 12.202 1.00 82.31 90 LEU A O 1
ATOM 749 N N . GLN A 1 91 ? -1.972 3.565 13.459 1.00 80.50 91 GLN A N 1
ATOM 750 C CA . GLN A 1 91 ? -2.445 2.744 12.341 1.00 80.50 91 GLN A CA 1
ATOM 751 C C . GLN A 1 91 ? -3.656 3.371 11.639 1.00 80.50 91 GLN A C 1
ATOM 753 O O . GLN A 1 91 ? -3.677 3.459 10.412 1.00 80.50 91 GLN A O 1
ATOM 758 N N . LEU A 1 92 ? -4.634 3.870 12.398 1.00 82.06 92 LEU A N 1
ATOM 759 C CA . LEU A 1 92 ? -5.811 4.540 11.837 1.00 82.06 92 LEU A CA 1
ATOM 760 C C . LEU A 1 92 ? -5.446 5.845 11.123 1.00 82.06 92 LEU A C 1
ATOM 762 O O . LEU A 1 92 ? -5.950 6.122 10.036 1.00 82.06 92 LEU A O 1
ATOM 766 N N . GLN A 1 93 ? -4.535 6.633 11.695 1.00 81.94 93 GLN A N 1
ATOM 767 C CA . GLN A 1 93 ? -4.030 7.852 11.065 1.00 81.94 93 GLN A CA 1
ATOM 768 C C . GLN A 1 93 ? -3.316 7.551 9.745 1.00 81.94 93 GLN A C 1
ATOM 770 O O . GLN A 1 93 ? -3.555 8.243 8.757 1.00 81.94 93 GLN A O 1
ATOM 775 N N . MET A 1 94 ? -2.497 6.498 9.697 1.00 86.12 94 MET A N 1
ATOM 776 C CA . MET A 1 94 ? -1.847 6.052 8.463 1.00 86.12 94 MET A CA 1
ATOM 777 C C . MET A 1 94 ? -2.862 5.617 7.402 1.00 86.12 94 MET A C 1
ATOM 779 O O . MET A 1 94 ? -2.714 5.992 6.242 1.00 86.12 94 MET A O 1
ATOM 783 N N . GLN A 1 95 ? -3.913 4.883 7.780 1.00 84.50 95 GLN A N 1
ATOM 784 C CA . GLN A 1 95 ? -4.975 4.483 6.849 1.00 84.50 95 GLN A CA 1
ATOM 785 C C . GLN A 1 95 ? -5.723 5.693 6.272 1.00 84.50 95 GLN A C 1
ATOM 787 O O . GLN A 1 95 ? -5.957 5.761 5.065 1.00 84.50 95 GLN A O 1
ATOM 792 N N . ILE A 1 96 ? -6.047 6.683 7.110 1.00 86.19 96 ILE A N 1
ATOM 793 C CA . ILE A 1 96 ? -6.691 7.928 6.672 1.00 86.19 96 ILE A CA 1
ATOM 794 C C . ILE A 1 96 ? -5.771 8.706 5.724 1.00 86.19 96 ILE A C 1
ATOM 796 O O . ILE A 1 96 ? -6.205 9.118 4.650 1.00 86.19 96 ILE A O 1
ATOM 800 N N . LEU A 1 97 ? -4.498 8.883 6.086 1.00 87.44 97 LEU A N 1
ATOM 801 C CA . LEU A 1 97 ? -3.525 9.596 5.256 1.00 87.44 97 LEU A CA 1
ATOM 802 C C . LEU A 1 97 ? -3.283 8.889 3.921 1.00 87.44 97 LEU A C 1
ATOM 804 O O . LEU A 1 97 ? -3.212 9.555 2.893 1.00 87.44 97 LEU A O 1
ATOM 808 N N . SER A 1 98 ? -3.210 7.558 3.918 1.00 86.50 98 SER A N 1
ATOM 809 C CA . SER A 1 98 ? -3.095 6.757 2.697 1.00 86.50 98 SER A CA 1
ATOM 810 C C . SER A 1 98 ? -4.317 6.938 1.793 1.00 86.50 98 SER A C 1
ATOM 812 O O . SER A 1 98 ? -4.164 7.173 0.595 1.00 86.50 98 SER A O 1
ATOM 814 N N . CYS A 1 99 ? -5.523 6.936 2.369 1.00 85.25 99 CYS A N 1
ATOM 815 C CA . CYS A 1 99 ? -6.757 7.197 1.633 1.00 85.25 99 CYS A CA 1
ATOM 816 C C . CYS A 1 99 ? -6.768 8.604 1.011 1.00 85.25 99 CYS A C 1
ATOM 818 O O . CYS A 1 99 ? -7.107 8.760 -0.163 1.00 85.25 99 CYS A O 1
ATOM 820 N N . ILE A 1 100 ? -6.351 9.625 1.766 1.00 84.88 100 ILE A N 1
ATOM 821 C CA . ILE A 1 100 ? -6.253 11.005 1.269 1.00 84.88 100 ILE A CA 1
ATOM 822 C C . ILE A 1 100 ? -5.211 11.099 0.154 1.00 84.88 100 ILE A C 1
ATOM 824 O O . ILE A 1 100 ? -5.510 11.652 -0.901 1.00 84.88 100 ILE A O 1
ATOM 828 N N . LYS A 1 101 ? -4.018 10.533 0.361 1.00 85.25 101 LYS A N 1
ATOM 829 C CA . LYS A 1 101 ? -2.924 10.559 -0.615 1.00 85.25 101 LYS A CA 1
ATOM 830 C C . LYS A 1 101 ? -3.335 9.883 -1.923 1.00 85.25 101 LYS A C 1
ATOM 832 O O . LYS A 1 101 ? -3.227 10.497 -2.972 1.00 85.25 101 LYS A O 1
ATOM 837 N N . SER A 1 102 ? -3.921 8.688 -1.852 1.00 84.56 102 SER A N 1
ATOM 838 C CA . SER A 1 102 ? -4.399 7.962 -3.034 1.00 84.56 102 SER A CA 1
ATOM 839 C C . SER A 1 102 ? -5.463 8.738 -3.824 1.00 84.56 102 SER A C 1
ATOM 841 O O . SER A 1 102 ? -5.487 8.670 -5.049 1.00 84.56 102 SER A O 1
ATOM 843 N N . ASN A 1 103 ? -6.329 9.512 -3.162 1.00 84.12 103 ASN A N 1
ATOM 844 C CA . ASN A 1 103 ? -7.293 10.367 -3.863 1.00 84.12 103 ASN A CA 1
ATOM 845 C C . ASN A 1 103 ? -6.641 11.637 -4.436 1.00 84.12 103 ASN A C 1
ATOM 847 O O . ASN A 1 103 ? -6.946 12.015 -5.568 1.00 84.12 103 ASN A O 1
ATOM 851 N N . ALA A 1 104 ? -5.709 12.250 -3.701 1.00 83.75 104 ALA A N 1
ATOM 852 C CA . ALA A 1 104 ? -4.962 13.424 -4.145 1.00 83.75 104 ALA A CA 1
ATOM 853 C C . ALA A 1 104 ? -4.079 13.127 -5.369 1.00 83.75 104 ALA A C 1
ATOM 855 O O . ALA A 1 104 ? -4.099 13.903 -6.322 1.00 83.75 104 ALA A O 1
ATOM 856 N N . ASP A 1 105 ? -3.391 11.982 -5.385 1.00 86.12 105 ASP A N 1
ATOM 857 C CA . ASP A 1 105 ? -2.554 11.528 -6.506 1.00 86.12 105 ASP A CA 1
ATOM 858 C C . ASP A 1 105 ? -3.388 11.321 -7.79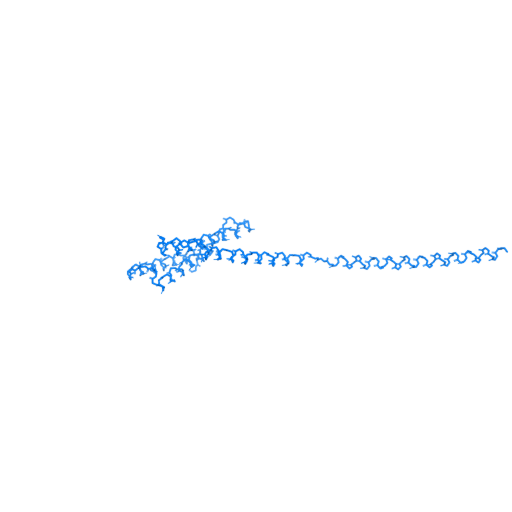0 1.00 86.12 105 ASP A C 1
ATOM 860 O O . ASP A 1 105 ? -2.899 11.508 -8.901 1.00 86.12 105 ASP A O 1
ATOM 864 N N . ASN A 1 106 ? -4.683 11.022 -7.641 1.00 84.44 106 ASN A N 1
ATOM 865 C CA . ASN A 1 106 ? -5.648 10.889 -8.736 1.00 84.44 106 ASN A CA 1
ATOM 866 C C . ASN A 1 106 ? -6.405 12.197 -9.059 1.00 84.44 106 ASN A C 1
ATOM 868 O O . ASN A 1 106 ? -7.421 12.162 -9.756 1.00 84.44 106 ASN A O 1
ATOM 872 N N . ASN A 1 107 ? -5.955 13.350 -8.542 1.00 83.31 107 ASN A N 1
ATOM 873 C CA . ASN A 1 107 ? -6.621 14.659 -8.659 1.00 83.31 107 ASN A CA 1
ATOM 874 C C . ASN A 1 107 ? -8.097 14.662 -8.217 1.00 83.31 107 ASN A C 1
ATOM 876 O O . ASN A 1 107 ? -8.893 15.501 -8.650 1.00 83.31 107 ASN A O 1
ATOM 880 N N . ASN A 1 108 ? -8.482 13.737 -7.338 1.00 84.06 108 ASN A N 1
ATOM 881 C CA . ASN A 1 108 ? -9.839 13.625 -6.841 1.00 84.06 108 ASN A CA 1
ATOM 882 C C . ASN A 1 108 ? -9.940 14.228 -5.435 1.00 84.06 108 ASN A C 1
ATOM 884 O O . ASN A 1 108 ? -9.343 13.740 -4.479 1.00 84.06 108 ASN A O 1
ATOM 888 N N . LEU A 1 109 ? -10.734 15.291 -5.298 1.00 81.44 109 LEU A N 1
ATOM 889 C CA . LEU A 1 109 ? -10.988 15.945 -4.009 1.00 81.44 109 LEU A CA 1
ATOM 890 C C . LEU A 1 109 ? -12.078 15.239 -3.188 1.00 81.44 109 LEU A C 1
ATOM 892 O O . LEU A 1 109 ? -12.249 15.541 -2.007 1.00 81.44 109 LEU A O 1
ATOM 896 N N . ASN A 1 110 ? -12.818 14.309 -3.798 1.00 82.56 110 ASN A N 1
ATOM 897 C CA . ASN A 1 110 ? -13.882 13.563 -3.141 1.00 82.56 110 ASN A CA 1
ATOM 898 C C . ASN A 1 110 ? -13.393 12.163 -2.774 1.00 82.56 110 ASN A C 1
ATOM 900 O O . ASN A 1 110 ? -13.053 11.372 -3.649 1.00 82.56 110 ASN A O 1
ATOM 904 N N . VAL A 1 111 ? -13.430 11.830 -1.485 1.00 81.00 111 VAL A N 1
ATOM 905 C CA . VAL A 1 111 ? -13.131 10.473 -1.017 1.00 81.00 111 VAL A CA 1
ATOM 906 C C . VAL A 1 111 ? -14.375 9.591 -1.188 1.00 81.00 111 VAL A C 1
ATOM 908 O O . VAL A 1 111 ? -15.429 9.932 -0.642 1.00 81.00 111 VAL A O 1
ATOM 911 N N . PRO A 1 112 ? -14.285 8.454 -1.906 1.00 84.00 112 PRO A N 1
ATOM 912 C CA . PRO A 1 112 ? -15.376 7.493 -1.990 1.00 84.00 112 PRO A CA 1
ATOM 913 C C . PRO A 1 112 ? -15.772 6.990 -0.600 1.00 84.00 112 PRO A C 1
ATOM 915 O O . PRO A 1 112 ? -14.919 6.595 0.197 1.00 84.00 112 PRO A O 1
ATOM 918 N N . ILE A 1 113 ? -17.074 6.959 -0.315 1.00 82.38 113 ILE A N 1
ATOM 919 C CA . ILE A 1 113 ? -17.607 6.497 0.976 1.00 82.38 113 ILE A CA 1
ATOM 920 C C . ILE A 1 113 ? -17.198 5.050 1.293 1.00 82.38 113 ILE A C 1
ATOM 922 O O . ILE A 1 113 ? -17.015 4.705 2.455 1.00 82.38 113 ILE A O 1
ATOM 926 N N . GLN A 1 114 ? -16.954 4.229 0.267 1.00 83.56 114 GLN A N 1
ATOM 927 C CA . GLN A 1 114 ? -16.435 2.867 0.397 1.00 83.56 114 GLN A CA 1
ATOM 928 C C . GLN A 1 114 ? -15.087 2.834 1.126 1.00 83.56 114 GLN A C 1
ATOM 930 O O . GLN A 1 114 ? -14.867 1.968 1.967 1.00 83.56 114 GLN A O 1
ATOM 935 N N . ASN A 1 115 ? -14.206 3.804 0.871 1.00 83.56 115 ASN A N 1
ATOM 936 C CA . ASN A 1 115 ? -12.906 3.861 1.535 1.00 83.56 115 ASN A CA 1
ATOM 937 C C . ASN A 1 115 ? -13.052 4.191 3.025 1.00 83.56 115 ASN A C 1
ATOM 939 O O . ASN A 1 115 ? -12.284 3.692 3.842 1.00 83.56 115 ASN A O 1
ATOM 943 N N . LEU A 1 116 ? -14.047 5.006 3.390 1.00 83.50 116 LEU A N 1
ATOM 944 C CA . LEU A 1 116 ? -14.352 5.299 4.792 1.00 83.50 116 LEU A CA 1
ATOM 945 C C . LEU A 1 116 ? -14.933 4.074 5.507 1.00 83.50 116 LEU A C 1
ATOM 947 O O . LEU A 1 116 ? -14.545 3.805 6.641 1.00 83.50 116 LEU A O 1
ATOM 951 N N . ILE A 1 117 ? -15.784 3.298 4.827 1.00 85.19 117 ILE A N 1
ATOM 952 C CA . ILE A 1 117 ? -16.325 2.033 5.349 1.00 85.19 117 ILE A CA 1
ATOM 953 C C . ILE A 1 117 ? -15.193 1.033 5.633 1.00 85.19 117 ILE A C 1
ATOM 955 O O . ILE A 1 117 ? -15.175 0.414 6.689 1.00 85.19 117 ILE A O 1
ATOM 959 N N . LEU A 1 118 ? -14.191 0.926 4.754 1.00 84.44 118 LEU A N 1
ATOM 960 C CA . LEU A 1 118 ? -13.041 0.033 4.972 1.00 84.44 118 LEU A CA 1
ATOM 961 C C . LEU A 1 118 ? -12.191 0.418 6.196 1.00 84.44 118 LEU A C 1
ATOM 963 O O . LEU A 1 118 ? -11.655 -0.453 6.892 1.00 84.44 118 LEU A O 1
ATOM 967 N N . ILE A 1 119 ? -12.058 1.720 6.465 1.00 86.56 119 ILE A N 1
ATOM 968 C CA . ILE A 1 119 ? -11.384 2.217 7.672 1.00 86.56 119 ILE A CA 1
ATOM 969 C C . ILE A 1 119 ? -12.229 1.880 8.905 1.00 86.56 119 ILE A C 1
ATOM 971 O O . ILE A 1 119 ? -11.696 1.382 9.894 1.00 86.56 119 ILE A O 1
ATOM 975 N N . GLU A 1 120 ? -13.545 2.088 8.840 1.00 85.38 120 GLU A N 1
ATOM 976 C CA . GLU A 1 120 ? -14.474 1.726 9.914 1.00 85.38 120 GLU A CA 1
ATOM 977 C C . GLU A 1 120 ? -14.431 0.220 10.233 1.00 85.38 120 GLU A C 1
ATOM 979 O O . GLU A 1 120 ? -14.306 -0.162 11.397 1.00 85.38 120 GLU A O 1
ATOM 984 N N . ASP A 1 121 ? -14.401 -0.644 9.219 1.00 85.69 121 ASP A N 1
ATOM 985 C CA . ASP A 1 121 ? -14.238 -2.091 9.394 1.00 85.69 121 ASP A CA 1
ATOM 986 C C . ASP A 1 121 ? -12.899 -2.456 10.047 1.00 85.69 121 ASP A C 1
ATOM 988 O O . ASP A 1 121 ? -12.835 -3.361 10.883 1.00 85.69 121 ASP A O 1
ATOM 992 N N . SER A 1 122 ? -11.820 -1.746 9.706 1.00 84.06 122 SER A N 1
ATOM 993 C CA . SER A 1 122 ? -10.519 -1.935 10.361 1.00 84.06 122 SER A CA 1
ATOM 994 C C . SER A 1 122 ? -10.573 -1.555 11.842 1.00 84.06 122 SER A C 1
ATOM 996 O O . SER A 1 122 ? -10.043 -2.289 12.676 1.00 84.06 122 SER A O 1
ATOM 998 N N . ILE A 1 123 ? -11.264 -0.462 12.191 1.00 87.38 123 ILE A N 1
ATOM 999 C CA . ILE A 1 123 ? -11.497 -0.065 13.589 1.00 87.38 123 ILE A CA 1
ATOM 1000 C C . ILE A 1 123 ? -12.254 -1.169 14.333 1.00 87.38 123 ILE A C 1
ATOM 1002 O O . ILE A 1 123 ? -11.859 -1.554 15.435 1.00 87.38 123 ILE A O 1
ATOM 1006 N N . ASN A 1 124 ? -13.314 -1.708 13.730 1.00 85.88 124 ASN A N 1
ATOM 1007 C CA . ASN A 1 124 ? -14.123 -2.758 14.349 1.00 85.88 124 ASN A CA 1
ATOM 1008 C C . ASN A 1 124 ? -13.317 -4.035 14.602 1.00 85.88 124 ASN A C 1
ATOM 1010 O O . ASN A 1 124 ? -13.382 -4.578 15.704 1.00 85.88 124 ASN A O 1
ATOM 1014 N N . LYS A 1 125 ? -12.482 -4.463 13.648 1.00 87.12 125 LYS A N 1
ATOM 1015 C CA . LYS A 1 125 ? -11.581 -5.615 13.829 1.00 87.12 125 LYS A CA 1
ATOM 1016 C C . LYS A 1 125 ? -10.614 -5.417 14.991 1.00 87.12 125 LYS A C 1
ATOM 1018 O O . LYS A 1 125 ? -10.427 -6.321 15.800 1.00 87.12 125 LYS A O 1
ATOM 1023 N N . VAL A 1 126 ? -10.039 -4.222 15.126 1.00 84.44 126 VAL A N 1
ATOM 1024 C CA . VAL A 1 126 ? -9.167 -3.900 16.264 1.00 84.44 126 VAL A CA 1
ATOM 1025 C C . VAL A 1 126 ? -9.932 -4.004 17.585 1.00 84.44 126 VAL A C 1
ATOM 1027 O O . VAL A 1 126 ? -9.424 -4.574 18.550 1.00 84.44 126 VAL A O 1
ATOM 1030 N N . ILE A 1 127 ? -11.161 -3.488 17.641 1.00 84.12 127 ILE A N 1
ATOM 1031 C CA . ILE A 1 127 ? -12.014 -3.590 18.832 1.00 84.12 127 ILE A CA 1
ATOM 1032 C C . ILE A 1 127 ? -12.296 -5.061 19.169 1.00 84.12 127 ILE A C 1
ATOM 1034 O O . ILE A 1 127 ? -12.147 -5.456 20.325 1.00 84.12 127 ILE A O 1
ATOM 1038 N N . GLU A 1 128 ? -12.652 -5.883 18.182 1.00 83.69 128 GLU A N 1
ATOM 1039 C CA . GLU A 1 128 ? -12.884 -7.320 18.364 1.00 83.69 128 GLU A CA 1
ATOM 1040 C C . GLU A 1 128 ? -11.636 -8.047 18.876 1.00 83.69 128 GLU A C 1
ATOM 1042 O O . GLU A 1 128 ? -11.725 -8.853 19.803 1.00 83.69 128 GLU A O 1
ATOM 1047 N N . GLU A 1 129 ? -10.456 -7.720 18.348 1.00 83.06 129 GLU A N 1
ATOM 1048 C CA . GLU A 1 129 ? -9.194 -8.268 18.840 1.00 83.06 129 GLU A CA 1
ATOM 1049 C C . GLU A 1 129 ? -8.903 -7.871 20.290 1.00 83.06 129 GLU A C 1
ATOM 1051 O O . GLU A 1 129 ? -8.419 -8.695 21.072 1.00 83.06 129 GLU A O 1
ATOM 1056 N N . LEU A 1 130 ? -9.185 -6.622 20.668 1.00 81.31 130 LEU A N 1
ATOM 1057 C CA . LEU A 1 130 ? -9.017 -6.158 22.045 1.00 81.31 130 LEU A CA 1
ATOM 1058 C C . LEU A 1 130 ? -9.961 -6.893 23.000 1.00 81.31 130 LEU A C 1
ATOM 1060 O O . LEU A 1 130 ? -9.552 -7.240 24.110 1.00 81.31 130 LEU A O 1
ATOM 1064 N N . VAL A 1 131 ? -11.192 -7.172 22.567 1.00 82.12 131 VAL A N 1
ATOM 1065 C CA . VAL A 1 131 ? -12.155 -7.990 23.319 1.00 82.12 131 VAL A CA 1
ATOM 1066 C C . VAL A 1 131 ? -11.656 -9.427 23.444 1.00 82.12 131 VAL A C 1
ATOM 1068 O O . VAL A 1 131 ? -11.596 -9.954 24.553 1.00 82.12 131 VAL A O 1
ATOM 1071 N N . ALA A 1 132 ? -11.234 -10.050 22.340 1.00 79.69 132 ALA A N 1
ATOM 1072 C CA . ALA A 1 132 ? -10.738 -11.427 22.326 1.00 79.69 132 ALA A CA 1
ATOM 1073 C C . ALA A 1 132 ? -9.501 -11.618 23.220 1.00 79.69 132 ALA A C 1
ATOM 1075 O O . ALA A 1 132 ? -9.345 -12.655 23.862 1.00 79.69 132 ALA A O 1
ATOM 1076 N N . LYS A 1 133 ? -8.639 -10.597 23.307 1.00 79.94 133 LYS A N 1
ATOM 1077 C CA . LYS A 1 133 ? -7.453 -10.578 24.178 1.00 79.94 133 LYS A CA 1
ATOM 1078 C C . LYS A 1 133 ? -7.772 -10.179 25.629 1.00 79.94 133 LYS A C 1
ATOM 1080 O O . LYS A 1 133 ? -6.854 -10.101 26.443 1.00 79.94 133 LYS A O 1
ATOM 1085 N N . GLY A 1 134 ? -9.036 -9.893 25.961 1.00 75.62 134 GLY A N 1
ATOM 1086 C CA . GLY A 1 134 ? -9.461 -9.439 27.292 1.00 75.62 134 GLY A CA 1
ATOM 1087 C C . GLY A 1 134 ? -8.893 -8.071 27.692 1.00 75.62 134 GLY A C 1
ATOM 1088 O O . GLY A 1 134 ? -8.805 -7.755 28.875 1.00 75.62 134 GLY A O 1
ATOM 1089 N N . LYS A 1 135 ? -8.455 -7.272 26.713 1.00 78.06 135 LYS A N 1
ATOM 1090 C CA . LYS A 1 135 ? -7.827 -5.955 26.902 1.00 78.06 135 LYS A CA 1
ATOM 1091 C C . LYS A 1 135 ? -8.833 -4.805 26.793 1.00 78.06 135 LYS A C 1
ATOM 1093 O O . LYS A 1 135 ? -8.480 -3.674 27.117 1.00 78.06 135 LYS A O 1
ATOM 1098 N N . LEU A 1 136 ? -10.070 -5.085 26.373 1.00 78.94 136 LEU A N 1
ATOM 1099 C CA . LEU A 1 136 ? -11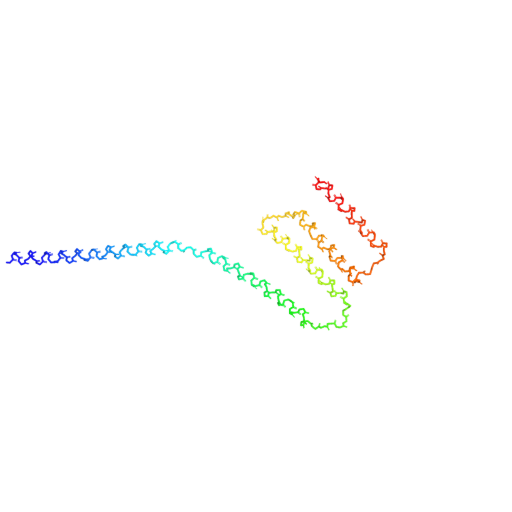.185 -4.143 26.419 1.00 78.94 136 LEU A CA 1
ATOM 1100 C C . LEU A 1 136 ? -12.108 -4.478 27.605 1.00 78.94 136 LEU A C 1
ATOM 1102 O O . LEU A 1 136 ? -12.884 -5.429 27.509 1.00 78.94 136 LEU A O 1
ATOM 1106 N N . PRO A 1 137 ? -12.037 -3.737 28.724 1.00 76.00 137 PRO A N 1
ATOM 1107 C CA . PRO A 1 137 ? -12.950 -3.940 29.840 1.00 76.00 13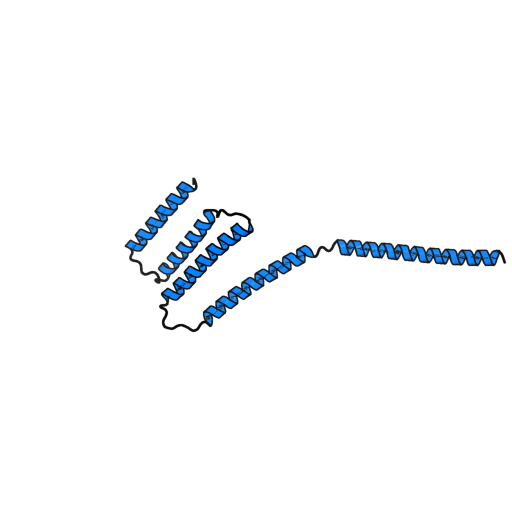7 PRO A CA 1
ATOM 1108 C C . PRO A 1 137 ? -14.325 -3.367 29.481 1.00 76.00 137 PRO A C 1
ATOM 1110 O O . PRO A 1 137 ? -14.557 -2.165 29.598 1.00 76.00 137 PRO A O 1
ATOM 1113 N N . GLU A 1 138 ? -15.232 -4.230 29.034 1.00 80.69 138 GLU A N 1
ATOM 1114 C CA . GLU A 1 138 ? -16.629 -3.886 28.771 1.00 80.69 138 GLU A CA 1
ATOM 1115 C C . GLU A 1 138 ? -17.579 -4.800 29.548 1.00 80.69 138 GLU A C 1
ATOM 1117 O O . GLU A 1 138 ? -17.301 -5.983 29.743 1.00 80.69 138 GLU A O 1
ATOM 1122 N N . THR A 1 139 ? -18.709 -4.258 30.005 1.00 86.62 139 THR A N 1
ATOM 1123 C CA . THR A 1 139 ? -19.812 -5.084 30.516 1.00 86.62 139 THR A CA 1
ATOM 1124 C C . THR A 1 139 ? -20.575 -5.720 29.351 1.00 86.62 139 THR A C 1
ATOM 1126 O O . THR A 1 139 ? -20.572 -5.199 28.233 1.00 86.62 139 THR A O 1
ATOM 1129 N N . GLU A 1 140 ? -21.293 -6.821 29.594 1.00 84.00 140 GLU A N 1
ATOM 1130 C CA . GLU A 1 140 ? -22.126 -7.452 28.554 1.00 84.00 140 GLU A CA 1
ATOM 1131 C C . GLU A 1 140 ? -23.202 -6.495 28.000 1.00 84.00 140 GLU A C 1
ATOM 1133 O O . GLU A 1 140 ? -23.536 -6.537 26.814 1.00 84.00 140 GLU A O 1
ATOM 1138 N N . GLU A 1 141 ? -23.694 -5.558 28.816 1.00 87.75 141 GLU A N 1
ATOM 1139 C CA . GLU A 1 141 ? -24.617 -4.509 28.366 1.00 87.75 141 GLU A CA 1
ATOM 1140 C C . GLU A 1 141 ? -23.935 -3.513 27.419 1.00 87.75 141 GLU A C 1
ATOM 1142 O O . GLU A 1 141 ? -24.512 -3.147 26.393 1.00 87.75 141 GLU A O 1
ATOM 1147 N N . GLN A 1 142 ? -22.700 -3.097 27.720 1.00 84.88 142 GLN A N 1
ATOM 1148 C CA . GLN A 1 142 ? -21.918 -2.196 26.865 1.00 84.88 142 GLN A CA 1
ATOM 1149 C C . GLN A 1 142 ? -21.574 -2.852 25.526 1.00 84.88 142 GLN A C 1
ATOM 1151 O O . GLN A 1 142 ? -21.739 -2.231 24.474 1.00 84.88 142 GLN A O 1
ATOM 1156 N N . LYS A 1 143 ? -21.184 -4.127 25.560 1.00 85.12 143 LYS A N 1
ATOM 1157 C CA . LYS A 1 143 ? -20.937 -4.948 24.375 1.00 85.12 143 LYS A CA 1
ATOM 1158 C C . LYS A 1 143 ? -22.182 -5.057 23.495 1.00 85.12 143 LYS A C 1
ATOM 1160 O O . LYS A 1 143 ? -22.122 -4.786 22.296 1.00 85.12 143 LYS A O 1
ATOM 1165 N N . THR A 1 144 ? -23.330 -5.380 24.093 1.00 87.44 144 THR A N 1
ATOM 1166 C CA . THR A 1 144 ? -24.619 -5.476 23.386 1.00 87.44 144 THR A CA 1
ATOM 1167 C C . THR A 1 144 ? -25.026 -4.133 22.778 1.00 87.44 144 THR A C 1
ATOM 1169 O O . THR A 1 144 ? -25.441 -4.066 21.620 1.00 87.44 144 THR A O 1
ATOM 1172 N N . ALA A 1 145 ? -24.858 -3.037 23.523 1.00 89.75 145 ALA A N 1
ATOM 1173 C CA . ALA A 1 145 ? -25.138 -1.693 23.031 1.00 89.75 145 ALA A CA 1
ATOM 1174 C C . ALA A 1 145 ? -24.223 -1.293 21.861 1.00 89.75 145 ALA A C 1
ATOM 1176 O O . ALA A 1 145 ? -24.692 -0.643 20.925 1.00 89.75 145 ALA A O 1
ATOM 1177 N N . ARG A 1 146 ? -22.941 -1.691 21.883 1.00 88.69 146 ARG A N 1
ATOM 1178 C CA . ARG A 1 146 ? -22.012 -1.481 20.763 1.00 88.69 146 ARG A CA 1
ATOM 1179 C C . ARG A 1 146 ? -22.484 -2.220 19.514 1.00 88.69 146 ARG A C 1
ATOM 1181 O O . ARG A 1 146 ? -22.617 -1.581 18.476 1.00 88.69 146 ARG A O 1
ATOM 1188 N N . TYR A 1 147 ? -22.776 -3.517 19.617 1.00 87.88 147 TYR A N 1
ATOM 1189 C CA . TYR A 1 147 ? -23.243 -4.303 18.469 1.00 87.88 147 TYR A CA 1
ATOM 1190 C C . TYR A 1 147 ? -24.536 -3.747 17.875 1.00 87.88 147 TYR A C 1
ATOM 1192 O O . TYR A 1 147 ? -24.639 -3.619 16.661 1.00 87.88 147 TYR A O 1
ATOM 1200 N N . LYS A 1 148 ? -25.485 -3.323 18.719 1.00 91.44 148 LYS A N 1
ATOM 1201 C CA . LYS A 1 148 ? -26.718 -2.684 18.246 1.00 91.44 148 LYS A CA 1
ATOM 1202 C C . LYS A 1 148 ? -26.446 -1.386 17.480 1.00 91.44 148 LYS A C 1
ATOM 1204 O O . LYS A 1 148 ? -27.036 -1.163 16.433 1.00 91.44 148 LYS A O 1
ATOM 1209 N N . LYS A 1 149 ? -25.547 -0.530 17.980 1.00 88.88 149 LYS A N 1
ATOM 1210 C CA . LYS A 1 149 ? -25.164 0.706 17.274 1.00 88.88 149 LYS A CA 1
ATOM 1211 C C . LYS A 1 149 ? -24.498 0.418 15.930 1.00 88.88 149 LYS A C 1
ATOM 1213 O O . LYS A 1 149 ? -24.759 1.144 14.977 1.00 88.88 149 LYS A O 1
ATOM 1218 N N . LEU A 1 150 ? -23.655 -0.611 15.874 1.00 87.19 150 LEU A N 1
ATOM 1219 C CA . LEU A 1 150 ? -23.006 -1.077 14.649 1.00 87.19 150 LEU A CA 1
ATOM 1220 C C . LEU A 1 150 ? -24.030 -1.552 13.616 1.00 87.19 150 LEU A C 1
ATOM 1222 O O . LEU A 1 150 ? -23.989 -1.108 12.474 1.00 87.19 150 LEU A O 1
ATOM 1226 N N . ASP A 1 151 ? -24.986 -2.375 14.037 1.00 88.56 151 ASP A N 1
ATOM 1227 C CA . ASP A 1 151 ? -26.067 -2.879 13.184 1.00 88.56 151 ASP A CA 1
ATOM 1228 C C . ASP A 1 151 ? -26.990 -1.752 12.680 1.00 88.56 151 ASP A C 1
ATOM 1230 O O . ASP A 1 151 ? -27.286 -1.646 11.485 1.00 88.56 151 ASP A O 1
ATOM 1234 N N . ASP A 1 152 ? -27.369 -0.829 13.573 1.00 90.12 152 ASP A N 1
ATOM 1235 C CA . ASP A 1 152 ? -28.162 0.358 13.234 1.00 90.12 152 ASP A CA 1
ATOM 1236 C C . ASP A 1 152 ? -27.429 1.266 12.230 1.00 90.12 152 ASP A C 1
ATOM 1238 O O . ASP A 1 152 ? -28.052 1.862 11.345 1.00 90.12 152 ASP A O 1
ATOM 1242 N N . HIS A 1 153 ? -26.110 1.416 12.379 1.00 87.94 153 HIS A N 1
ATOM 1243 C CA . HIS A 1 153 ? -25.275 2.214 11.481 1.00 87.94 153 HIS A CA 1
ATOM 1244 C C . HIS A 1 153 ? -25.096 1.537 10.121 1.00 87.94 153 HIS A C 1
ATOM 1246 O O . HIS A 1 153 ? -25.360 2.171 9.099 1.00 87.94 153 HIS A O 1
ATOM 1252 N N . GLY A 1 154 ? -24.785 0.239 10.094 1.00 85.25 154 GLY A N 1
ATOM 1253 C CA . GLY A 1 154 ? -24.724 -0.554 8.863 1.00 85.25 154 GLY A CA 1
ATOM 1254 C C . GLY A 1 154 ? -26.037 -0.493 8.079 1.00 85.25 154 GLY A C 1
ATOM 1255 O O . GLY A 1 154 ? -26.046 -0.200 6.884 1.00 85.25 154 GLY A O 1
ATOM 1256 N N . SER A 1 155 ? -27.172 -0.620 8.770 1.00 85.94 155 SER A N 1
ATOM 1257 C CA . SER A 1 155 ? -28.505 -0.470 8.174 1.00 85.94 155 SER A CA 1
ATOM 1258 C C . SER A 1 155 ? -28.752 0.917 7.566 1.00 85.94 155 SER A C 1
ATOM 1260 O O . SER A 1 155 ? -29.460 1.044 6.565 1.00 85.94 155 SER A O 1
ATOM 1262 N N . LYS A 1 156 ? -28.205 1.987 8.159 1.00 87.12 156 LYS A N 1
ATOM 1263 C CA . LYS A 1 156 ? -28.297 3.347 7.599 1.00 87.12 156 LYS A CA 1
ATOM 1264 C C . LYS A 1 156 ? -27.409 3.509 6.373 1.00 87.12 156 LYS A C 1
ATOM 1266 O O . LYS A 1 156 ? -27.858 4.110 5.402 1.00 87.12 156 LYS A O 1
ATOM 1271 N N . LEU A 1 157 ? -26.191 2.972 6.407 1.00 83.12 157 LEU A N 1
ATOM 1272 C CA . LEU A 1 157 ? -25.272 3.009 5.272 1.00 83.12 157 LEU A CA 1
ATOM 1273 C C . LEU A 1 157 ? -25.869 2.302 4.053 1.00 83.12 157 LEU A C 1
ATOM 1275 O O . LEU A 1 157 ? -25.895 2.894 2.979 1.00 83.12 157 LEU A O 1
ATOM 1279 N N . MET A 1 158 ? -26.449 1.110 4.225 1.00 82.81 158 MET A N 1
ATOM 1280 C CA . MET A 1 158 ? -27.117 0.380 3.133 1.00 82.81 158 MET A CA 1
ATOM 1281 C C . MET A 1 158 ? -28.246 1.205 2.496 1.00 82.81 158 MET A C 1
ATOM 1283 O O . MET A 1 158 ? -28.279 1.391 1.280 1.00 82.81 158 MET A O 1
ATOM 1287 N N . LYS A 1 159 ? -29.092 1.839 3.323 1.00 83.75 159 LYS A N 1
ATOM 1288 C CA . LYS A 1 159 ? -30.155 2.744 2.846 1.00 83.75 159 LYS A CA 1
ATOM 1289 C C . LYS A 1 159 ? -29.627 3.942 2.058 1.00 83.75 159 LYS A C 1
ATOM 1291 O O . LYS A 1 159 ? -30.277 4.368 1.112 1.00 83.75 159 LYS A O 1
ATOM 1296 N N . VAL A 1 160 ? -28.491 4.514 2.458 1.00 80.88 160 VAL A N 1
ATOM 1297 C CA . VAL A 1 160 ? -27.864 5.645 1.748 1.00 80.88 160 VAL A CA 1
ATOM 1298 C C . VAL A 1 160 ? -27.242 5.191 0.427 1.00 80.88 160 VAL A C 1
ATOM 1300 O O . VAL A 1 160 ? -27.261 5.937 -0.549 1.00 80.88 160 VAL A O 1
ATOM 1303 N N . LEU A 1 161 ? -26.718 3.967 0.382 1.00 77.38 161 LEU A N 1
ATOM 1304 C CA . LEU A 1 161 ? -26.055 3.393 -0.787 1.00 77.38 161 LEU A CA 1
ATOM 1305 C C . LEU A 1 161 ? -27.025 2.774 -1.810 1.00 77.38 161 LEU A C 1
ATOM 1307 O O . LEU A 1 161 ? -26.566 2.332 -2.860 1.00 77.38 161 LEU A O 1
ATOM 1311 N N . ASN A 1 162 ? -28.342 2.790 -1.552 1.00 63.66 162 ASN A N 1
ATOM 1312 C CA . ASN A 1 162 ? -29.372 2.151 -2.387 1.00 63.66 162 ASN A CA 1
ATOM 1313 C C . ASN A 1 162 ? -29.087 0.657 -2.661 1.00 63.66 162 ASN A C 1
ATOM 1315 O O . ASN A 1 162 ? -29.264 0.183 -3.786 1.00 63.66 162 ASN A O 1
ATOM 1319 N N . ILE A 1 163 ? -28.663 -0.075 -1.626 1.00 51.78 163 ILE A N 1
ATOM 1320 C CA . ILE A 1 163 ? -28.624 -1.547 -1.596 1.00 51.78 163 ILE A CA 1
ATOM 1321 C C . ILE A 1 163 ? -29.598 -2.035 -0.525 1.00 51.78 163 ILE A C 1
ATOM 1323 O O . ILE A 1 163 ? -29.581 -1.462 0.590 1.00 51.78 163 ILE A O 1
#

pLDDT: mean 81.66, std 9.78, range [49.34, 94.81]

Foldseek 3Di:
DVVVVVVVVVVVVVVVVVVVVVVVVVVVVVVVVVVVVVVDPCVVVVVVVVVVVVVVVVVVVVVVVVVCVVPVPPPVPDDPLVVLVVVVVVVLVVLVVVQCVVCVVVVHPDRPVVSVVVSVVVVVVSVVVCVVVVNDDDDPVRVVVVVVVVVVVVVVVCVVVVD